Protein AF-S3HKC2-F1 (afdb_monomer)

Structure (mmCIF, N/CA/C/O backbone):
data_AF-S3HKC2-F1
#
_entry.id   AF-S3HKC2-F1
#
loop_
_atom_site.group_PDB
_atom_site.id
_atom_site.type_symbol
_atom_site.label_atom_id
_atom_site.label_alt_id
_atom_site.label_comp_id
_atom_site.label_asym_id
_atom_site.label_entity_id
_atom_site.label_seq_id
_atom_site.pdbx_PDB_ins_code
_atom_site.Cartn_x
_atom_site.Cartn_y
_atom_site.Cartn_z
_atom_site.occupancy
_atom_site.B_iso_or_equiv
_atom_site.auth_seq_id
_atom_site.auth_comp_id
_atom_site.auth_asym_id
_atom_site.auth_atom_id
_atom_site.pdbx_PDB_model_num
ATOM 1 N N . MET A 1 1 ? -31.263 20.686 -13.508 1.00 40.19 1 MET A N 1
ATOM 2 C CA . MET A 1 1 ? -30.121 20.989 -12.619 1.00 40.19 1 MET A CA 1
ATOM 3 C C . MET A 1 1 ? -30.029 19.861 -11.608 1.00 40.19 1 MET A C 1
ATOM 5 O O . MET A 1 1 ? -30.769 19.864 -10.634 1.00 40.19 1 MET A O 1
ATOM 9 N N . ASN A 1 2 ? -29.213 18.846 -11.888 1.00 42.44 2 ASN A N 1
ATOM 10 C CA . ASN A 1 2 ? -29.051 17.722 -10.970 1.00 42.44 2 ASN A CA 1
ATOM 11 C C . ASN A 1 2 ? -28.102 18.177 -9.864 1.00 42.44 2 ASN A C 1
ATOM 13 O O . AS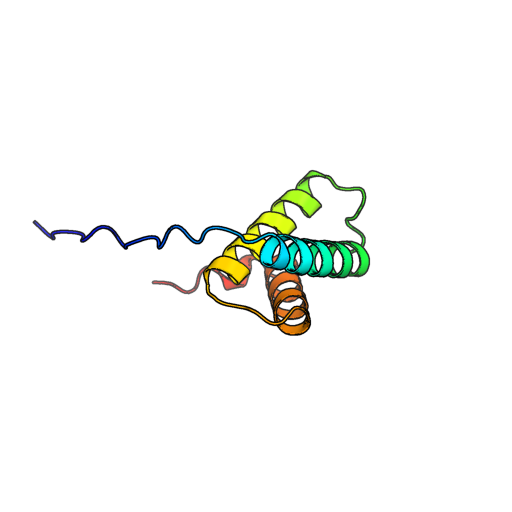N A 1 2 ? -26.925 18.421 -10.113 1.00 42.44 2 ASN A O 1
ATOM 17 N N . SER A 1 3 ? -28.647 18.370 -8.664 1.00 50.59 3 SER A N 1
ATOM 18 C CA . SER A 1 3 ? -27.880 18.694 -7.465 1.00 50.59 3 SER A CA 1
ATOM 19 C C . SER A 1 3 ? -27.019 17.487 -7.104 1.00 50.59 3 SER A C 1
ATOM 21 O O . SER A 1 3 ? -27.473 16.583 -6.403 1.00 50.59 3 SER A O 1
ATOM 23 N N . VAL A 1 4 ? -25.784 17.459 -7.603 1.00 57.34 4 VAL A N 1
ATOM 24 C CA . VAL A 1 4 ? -24.772 16.487 -7.186 1.00 57.34 4 VAL A CA 1
ATOM 25 C C . VAL A 1 4 ? -24.466 16.792 -5.723 1.00 57.34 4 VAL A C 1
ATOM 27 O O . VAL A 1 4 ? -23.812 17.783 -5.406 1.00 57.34 4 VA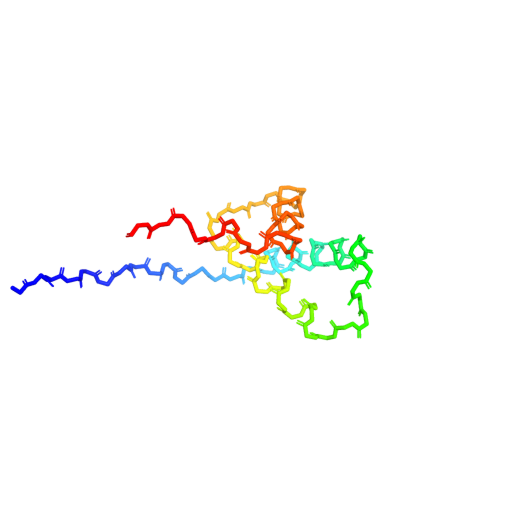L A O 1
ATOM 30 N N . LYS A 1 5 ? -25.030 16.003 -4.804 1.00 48.91 5 LYS A N 1
ATOM 31 C CA . LYS A 1 5 ? -24.655 16.093 -3.391 1.00 48.91 5 LYS A CA 1
ATOM 32 C C . LYS A 1 5 ? -23.161 15.772 -3.313 1.00 48.91 5 LYS A C 1
ATOM 34 O O . LYS A 1 5 ? -22.772 14.738 -3.857 1.00 48.91 5 LYS A O 1
ATOM 39 N N . PRO A 1 6 ? -22.329 16.605 -2.665 1.00 48.81 6 PRO A N 1
ATOM 40 C CA . PRO A 1 6 ? -20.942 16.244 -2.443 1.00 48.81 6 PRO A CA 1
ATOM 41 C C . PRO A 1 6 ? -20.943 14.940 -1.650 1.00 48.81 6 PRO A C 1
ATOM 43 O O . PRO A 1 6 ? -21.488 14.874 -0.540 1.00 48.81 6 PRO A O 1
ATOM 46 N N . VAL A 1 7 ? -20.400 13.886 -2.265 1.00 56.66 7 VAL A N 1
ATOM 47 C CA . VAL A 1 7 ? -20.067 12.643 -1.575 1.00 56.66 7 VAL A CA 1
ATOM 48 C C . VAL A 1 7 ? -19.269 13.083 -0.363 1.00 56.66 7 VAL A C 1
ATOM 50 O O . VAL A 1 7 ? -18.221 13.706 -0.508 1.00 56.66 7 VAL A O 1
ATOM 53 N N . HIS A 1 8 ? -19.820 12.864 0.829 1.00 48.22 8 HIS A N 1
ATOM 54 C CA . HIS A 1 8 ? -19.080 13.073 2.058 1.00 48.22 8 HIS A CA 1
ATOM 55 C C . HIS A 1 8 ? -17.930 12.071 2.022 1.00 48.22 8 HIS A C 1
ATOM 57 O O . HIS A 1 8 ? -18.081 10.928 2.452 1.00 48.22 8 HIS A O 1
ATOM 63 N N . THR A 1 9 ? -16.791 12.472 1.464 1.00 54.25 9 THR A N 1
ATOM 64 C CA . THR A 1 9 ? -15.513 11.850 1.762 1.00 54.25 9 THR A CA 1
ATOM 65 C C . THR A 1 9 ? -15.360 12.022 3.259 1.00 54.25 9 THR A C 1
ATOM 67 O O . THR A 1 9 ? -15.004 13.102 3.724 1.00 54.25 9 THR A O 1
ATOM 70 N N . ARG A 1 10 ? -15.750 11.002 4.035 1.00 55.53 10 ARG A N 1
ATOM 71 C CA . ARG A 1 10 ? -15.376 10.926 5.444 1.00 55.53 10 ARG A CA 1
ATOM 72 C C . ARG A 1 10 ? -13.870 11.126 5.451 1.00 55.53 10 ARG A C 1
ATOM 74 O O . ARG A 1 10 ? -13.146 10.289 4.917 1.00 55.53 10 ARG A O 1
ATOM 81 N N . GLU A 1 11 ? -13.420 12.252 5.984 1.00 61.47 11 GLU A N 1
ATOM 82 C CA . GLU A 1 11 ? -12.018 12.433 6.314 1.00 61.47 11 GLU A CA 1
ATOM 83 C C . GLU A 1 11 ? -11.698 11.367 7.356 1.00 61.47 11 GLU A C 1
ATOM 85 O O . GLU A 1 11 ? -12.051 11.475 8.530 1.00 61.47 11 GLU A O 1
ATOM 90 N N . ILE A 1 12 ? -11.145 10.253 6.893 1.00 65.56 12 ILE A N 1
ATOM 91 C CA . ILE A 1 12 ? -10.668 9.206 7.776 1.00 65.56 12 ILE A CA 1
ATOM 92 C C . ILE A 1 12 ? -9.314 9.683 8.260 1.00 65.56 12 ILE A C 1
ATOM 94 O O . ILE A 1 12 ? -8.341 9.731 7.506 1.00 65.56 12 ILE A O 1
ATOM 98 N N . TYR A 1 13 ? -9.284 10.079 9.525 1.00 80.94 13 TYR A N 1
ATOM 99 C CA . TYR A 1 13 ? -8.042 10.343 10.222 1.00 80.94 13 TYR A CA 1
ATOM 100 C C . TYR A 1 13 ? -7.341 9.009 10.448 1.00 80.94 13 TYR A C 1
ATOM 102 O O . TYR A 1 13 ? -7.870 8.132 11.128 1.00 80.94 13 TYR A O 1
ATOM 110 N N . PHE A 1 14 ? -6.155 8.861 9.863 1.00 85.69 14 PHE A N 1
ATOM 111 C CA . PHE A 1 14 ? -5.298 7.720 10.144 1.00 85.69 14 PHE A CA 1
ATOM 112 C C . PHE A 1 14 ? -4.783 7.829 11.575 1.00 85.69 14 PHE A C 1
ATOM 114 O O . PHE A 1 14 ? -4.026 8.737 11.922 1.00 85.69 14 PHE A O 1
ATOM 121 N N . THR A 1 15 ? -5.192 6.882 12.405 1.00 91.62 15 THR A N 1
ATOM 122 C CA . THR A 1 15 ? -4.576 6.642 13.702 1.00 91.62 15 THR A CA 1
ATOM 123 C C . THR A 1 15 ? -3.168 6.061 13.511 1.00 91.62 15 THR A C 1
ATOM 125 O O . THR A 1 15 ? -2.848 5.510 12.452 1.00 91.62 15 THR A O 1
ATOM 128 N N . PRO A 1 16 ? -2.303 6.119 14.537 1.00 93.38 16 PRO A N 1
ATOM 129 C CA . PRO A 1 16 ? -1.005 5.449 14.487 1.00 93.38 16 PRO A CA 1
ATOM 130 C C . PRO A 1 16 ? -1.100 3.947 14.177 1.00 93.38 16 PRO A C 1
ATOM 132 O O . PRO A 1 16 ? -0.227 3.406 13.500 1.00 93.38 16 PRO A O 1
ATOM 135 N N . GLU A 1 17 ? -2.169 3.282 14.625 1.00 91.88 17 GLU A N 1
ATOM 136 C CA . GLU A 1 17 ? -2.405 1.868 14.321 1.00 91.88 17 GLU A CA 1
ATOM 137 C C . GLU A 1 17 ? -2.727 1.656 12.837 1.00 91.88 17 GLU A C 1
ATOM 139 O O . GLU A 1 17 ? -2.191 0.740 12.217 1.00 91.88 17 GLU A O 1
ATOM 144 N N . ASP A 1 18 ? -3.501 2.555 12.223 1.00 92.81 18 ASP A N 1
ATOM 145 C CA . ASP A 1 18 ? -3.789 2.501 10.785 1.00 92.81 18 ASP A CA 1
ATOM 146 C C . ASP A 1 18 ? -2.513 2.586 9.952 1.00 92.81 18 ASP A C 1
ATOM 148 O O . ASP A 1 18 ? -2.328 1.818 9.006 1.00 92.81 18 ASP A O 1
ATOM 152 N N . LEU A 1 19 ? -1.605 3.487 10.334 1.00 93.62 19 LEU A N 1
ATOM 153 C CA . LEU A 1 19 ? -0.304 3.628 9.683 1.00 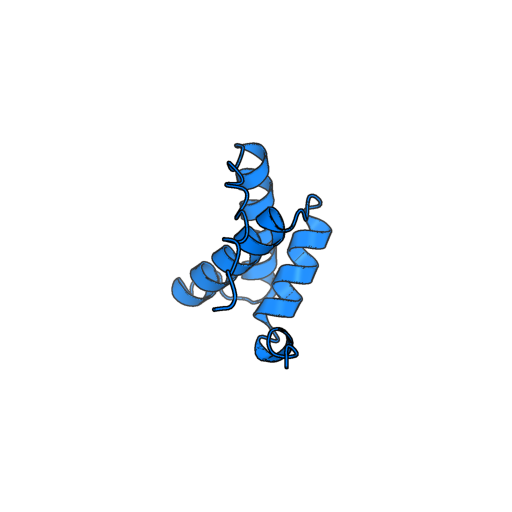93.62 19 LEU A CA 1
ATOM 154 C C . LEU A 1 19 ? 0.553 2.371 9.867 1.00 93.62 19 LEU A C 1
ATOM 156 O O . LEU A 1 19 ? 1.229 1.947 8.929 1.00 93.62 19 LEU A O 1
ATOM 160 N N . ARG A 1 20 ? 0.514 1.749 11.052 1.00 95.44 20 ARG A N 1
ATOM 161 C CA . ARG A 1 20 ? 1.243 0.504 11.334 1.00 95.44 20 ARG A CA 1
ATOM 162 C C . ARG A 1 20 ? 0.766 -0.634 10.433 1.00 95.44 20 ARG A C 1
ATOM 164 O O . ARG A 1 20 ? 1.599 -1.317 9.836 1.00 95.44 20 ARG A O 1
ATOM 171 N N . LEU A 1 21 ? -0.549 -0.801 10.299 1.00 95.31 21 LEU A N 1
ATOM 172 C CA . LEU A 1 21 ? -1.162 -1.823 9.449 1.00 95.31 21 LEU A CA 1
ATOM 173 C C . LEU A 1 21 ? -0.867 -1.574 7.964 1.00 95.31 21 LEU A C 1
ATOM 175 O O . LEU A 1 21 ? -0.443 -2.491 7.261 1.00 95.31 21 LEU A O 1
ATOM 179 N N . CYS A 1 22 ? -0.992 -0.328 7.499 1.00 96.44 22 CYS A N 1
ATOM 180 C CA . CYS A 1 22 ? -0.693 0.024 6.109 1.00 96.44 22 CYS A CA 1
ATOM 181 C C . CYS A 1 22 ? 0.780 -0.205 5.759 1.00 96.44 22 CYS A C 1
ATOM 183 O O . CYS A 1 22 ? 1.082 -0.756 4.704 1.00 96.44 22 CYS A O 1
ATOM 185 N N . ASN A 1 23 ? 1.706 0.149 6.653 1.00 97.31 23 ASN A N 1
ATOM 186 C CA . ASN A 1 23 ? 3.133 -0.097 6.443 1.00 97.31 23 ASN A CA 1
ATOM 187 C C . ASN A 1 23 ? 3.473 -1.594 6.439 1.00 97.31 23 ASN A C 1
ATOM 189 O O . ASN A 1 23 ? 4.352 -2.019 5.686 1.00 97.31 23 ASN A O 1
ATOM 193 N N . ALA A 1 24 ? 2.789 -2.398 7.259 1.00 97.81 24 ALA A N 1
ATOM 194 C CA . ALA A 1 24 ? 2.956 -3.848 7.257 1.00 97.81 24 ALA A CA 1
ATOM 195 C C . ALA A 1 24 ? 2.518 -4.457 5.915 1.00 97.81 24 ALA A C 1
ATOM 197 O O . ALA A 1 24 ? 3.302 -5.188 5.304 1.00 97.81 24 ALA A O 1
ATOM 198 N N . ALA A 1 25 ? 1.333 -4.086 5.421 1.00 97.94 25 ALA A N 1
ATOM 199 C CA . ALA A 1 25 ? 0.841 -4.511 4.111 1.00 97.94 25 ALA A CA 1
ATOM 200 C C . ALA A 1 25 ? 1.756 -4.027 2.971 1.00 97.94 25 ALA A C 1
ATOM 202 O O . ALA A 1 25 ? 2.151 -4.818 2.117 1.00 97.94 25 ALA A O 1
ATOM 203 N N . LEU A 1 26 ? 2.187 -2.758 3.001 1.00 98.19 26 LEU A N 1
ATOM 204 C CA . LEU A 1 26 ? 3.076 -2.177 1.990 1.00 98.19 26 LEU A CA 1
ATOM 205 C C . LEU A 1 26 ? 4.380 -2.963 1.889 1.00 98.19 26 LEU A C 1
ATOM 207 O O . LEU A 1 26 ? 4.813 -3.299 0.789 1.00 98.19 26 LEU A O 1
ATOM 211 N N . LYS A 1 27 ? 4.990 -3.296 3.030 1.00 98.06 27 LYS A N 1
ATOM 212 C CA . LYS A 1 27 ? 6.225 -4.081 3.082 1.00 98.06 27 LYS A CA 1
ATOM 213 C C . LYS A 1 27 ? 6.021 -5.505 2.567 1.00 98.06 27 LYS A C 1
ATOM 215 O O . LYS A 1 27 ? 6.894 -6.018 1.873 1.00 98.06 27 LYS A O 1
ATOM 220 N N . ALA A 1 28 ? 4.902 -6.140 2.913 1.00 97.75 28 ALA A N 1
ATOM 221 C CA . ALA A 1 28 ? 4.585 -7.496 2.475 1.00 97.75 28 ALA A CA 1
ATOM 222 C C . ALA A 1 28 ? 4.403 -7.565 0.952 1.00 97.75 28 ALA A C 1
ATOM 224 O O . ALA A 1 28 ? 5.114 -8.325 0.293 1.00 97.75 28 ALA A O 1
ATOM 225 N N . VAL A 1 29 ? 3.536 -6.719 0.389 1.00 97.81 29 VAL A N 1
ATOM 226 C CA . VAL A 1 29 ? 3.269 -6.703 -1.057 1.00 97.81 29 VAL A CA 1
ATOM 227 C C . VAL A 1 29 ? 4.497 -6.227 -1.836 1.00 97.81 29 VAL A C 1
ATOM 229 O O . VAL A 1 29 ? 4.884 -6.869 -2.806 1.00 97.81 29 VAL A O 1
ATOM 232 N N . SER A 1 30 ? 5.207 -5.190 -1.368 1.00 97.81 30 SER A N 1
ATOM 233 C CA . SER A 1 30 ? 6.416 -4.707 -2.062 1.00 97.81 30 SER A CA 1
ATOM 234 C C . SER A 1 30 ? 7.487 -5.792 -2.216 1.00 97.81 30 SER A C 1
ATOM 236 O O . SER A 1 30 ? 8.185 -5.834 -3.230 1.00 97.81 30 SER A O 1
ATOM 238 N N . ARG A 1 31 ? 7.620 -6.674 -1.215 1.00 97.12 31 ARG A N 1
ATOM 239 C CA . ARG A 1 31 ? 8.532 -7.827 -1.246 1.00 97.12 31 ARG A CA 1
ATOM 240 C C . ARG A 1 31 ? 8.049 -8.916 -2.181 1.00 97.12 31 ARG A C 1
ATOM 242 O O . ARG A 1 31 ? 8.841 -9.405 -2.978 1.00 97.12 31 ARG A O 1
ATOM 249 N N . ALA A 1 32 ? 6.773 -9.284 -2.075 1.00 96.44 32 ALA A N 1
ATOM 250 C CA . ALA A 1 32 ? 6.171 -10.314 -2.914 1.00 96.44 32 ALA A CA 1
ATOM 251 C C . ALA A 1 32 ? 6.279 -9.955 -4.405 1.00 96.44 32 ALA A C 1
ATOM 253 O O . ALA A 1 32 ? 6.655 -10.800 -5.212 1.00 96.44 32 ALA A O 1
ATOM 254 N N . SER A 1 33 ? 6.070 -8.681 -4.744 1.00 95.44 33 SER A N 1
ATOM 255 C CA . SER A 1 33 ? 6.167 -8.167 -6.113 1.00 95.44 33 SER A CA 1
ATOM 256 C C . SER A 1 33 ? 7.589 -7.751 -6.529 1.00 95.44 33 SER A C 1
ATOM 258 O O . SER A 1 33 ? 7.787 -7.307 -7.656 1.00 95.44 33 SER A O 1
ATOM 260 N N . ASN A 1 34 ? 8.591 -7.874 -5.646 1.00 96.75 34 ASN A N 1
ATOM 261 C CA . ASN A 1 34 ? 9.990 -7.485 -5.886 1.00 96.75 34 ASN A CA 1
ATOM 262 C C . ASN A 1 34 ? 10.178 -6.018 -6.351 1.00 96.75 34 ASN A C 1
ATOM 264 O O . ASN A 1 34 ? 11.042 -5.711 -7.174 1.00 96.75 34 ASN A O 1
ATOM 268 N N . ILE A 1 35 ? 9.381 -5.095 -5.805 1.00 96.75 35 ILE A N 1
ATOM 269 C CA . ILE A 1 35 ? 9.393 -3.665 -6.166 1.00 96.75 35 ILE A CA 1
ATOM 270 C C . ILE A 1 35 ? 10.052 -2.770 -5.109 1.00 96.75 35 ILE A C 1
ATOM 272 O O . ILE A 1 35 ? 10.054 -1.557 -5.270 1.00 96.75 35 ILE A O 1
ATOM 276 N N . GLU A 1 36 ? 10.630 -3.320 -4.033 1.00 95.94 36 GLU A N 1
ATOM 277 C CA . GLU A 1 36 ? 11.154 -2.544 -2.885 1.00 95.94 36 GLU A CA 1
ATOM 278 C C . GLU A 1 36 ? 12.145 -1.419 -3.264 1.00 95.94 36 GLU A C 1
ATOM 280 O O . GLU A 1 36 ? 12.324 -0.473 -2.498 1.00 95.94 36 GLU A O 1
ATOM 285 N N . LYS A 1 37 ? 12.803 -1.514 -4.427 1.00 96.44 37 LYS A N 1
ATOM 286 C CA . LYS A 1 37 ? 13.758 -0.511 -4.936 1.00 96.44 37 LYS A CA 1
ATOM 287 C C . LYS A 1 37 ? 13.162 0.461 -5.960 1.00 96.44 37 LYS A C 1
ATOM 289 O O . LYS A 1 37 ? 13.826 1.430 -6.319 1.00 96.44 37 LYS A O 1
ATOM 294 N N . ASP A 1 38 ? 11.944 0.216 -6.431 1.00 97.38 38 ASP A N 1
ATOM 295 C CA . ASP A 1 38 ? 11.222 1.096 -7.344 1.00 97.38 38 ASP A CA 1
ATOM 296 C C . ASP A 1 38 ? 10.326 2.041 -6.536 1.00 97.38 38 ASP A C 1
ATOM 298 O O . ASP A 1 38 ? 9.214 1.708 -6.123 1.00 97.38 38 ASP A O 1
ATOM 302 N N . ALA A 1 39 ? 10.830 3.254 -6.306 1.00 96.12 39 ALA A N 1
ATOM 303 C CA . ALA A 1 39 ? 10.129 4.263 -5.522 1.00 96.12 39 ALA A CA 1
ATOM 304 C C . ALA A 1 39 ? 8.756 4.634 -6.109 1.00 96.12 39 ALA A C 1
ATOM 306 O O . ALA A 1 39 ? 7.834 4.947 -5.350 1.00 96.12 39 ALA A O 1
ATOM 307 N N . LEU A 1 40 ? 8.595 4.595 -7.437 1.00 96.56 40 LEU A N 1
ATOM 308 C CA . LEU A 1 40 ? 7.329 4.927 -8.086 1.00 96.56 40 LEU A CA 1
ATOM 309 C C . LEU A 1 40 ? 6.316 3.797 -7.896 1.00 96.56 40 LEU A C 1
ATOM 311 O O . LEU A 1 40 ? 5.173 4.061 -7.520 1.00 96.56 40 LEU A O 1
ATOM 315 N N . ALA A 1 41 ? 6.735 2.550 -8.104 1.00 95.88 41 ALA A N 1
ATOM 316 C CA . ALA A 1 41 ? 5.898 1.377 -7.871 1.00 95.88 41 ALA A CA 1
ATOM 317 C C . ALA A 1 41 ? 5.448 1.286 -6.403 1.00 95.88 41 ALA A C 1
ATOM 319 O O . ALA A 1 41 ? 4.254 1.147 -6.133 1.00 95.88 41 ALA A O 1
ATOM 320 N N . VAL A 1 42 ? 6.374 1.469 -5.454 1.00 97.56 42 VAL A N 1
ATOM 321 C CA . VAL A 1 42 ? 6.074 1.488 -4.011 1.00 97.56 42 VAL A CA 1
ATOM 322 C C . VAL A 1 42 ? 5.099 2.615 -3.664 1.00 97.56 42 VAL A C 1
ATOM 324 O O . VAL A 1 42 ? 4.163 2.401 -2.896 1.00 97.56 42 VAL A O 1
ATOM 327 N N . SER A 1 43 ? 5.262 3.802 -4.256 1.00 97.00 43 SER A N 1
ATOM 328 C CA . SER A 1 43 ? 4.340 4.924 -4.029 1.00 97.00 43 SER A CA 1
ATOM 329 C C . SER A 1 43 ? 2.928 4.626 -4.541 1.00 97.00 43 SER A C 1
ATOM 331 O O . SER A 1 43 ? 1.950 4.928 -3.858 1.00 97.00 43 SER A O 1
ATOM 333 N N . ARG A 1 44 ? 2.800 3.996 -5.718 1.00 96.38 44 ARG A N 1
ATOM 334 C CA . ARG A 1 44 ? 1.497 3.585 -6.273 1.00 96.38 44 ARG A CA 1
ATOM 335 C C . ARG A 1 44 ? 0.816 2.544 -5.387 1.00 96.38 44 ARG A C 1
ATOM 337 O O . ARG A 1 44 ? -0.361 2.695 -5.074 1.00 96.38 44 ARG A O 1
ATOM 344 N N . LEU A 1 45 ? 1.560 1.539 -4.932 1.00 97.50 45 LEU A N 1
ATOM 345 C CA . LEU A 1 45 ? 1.059 0.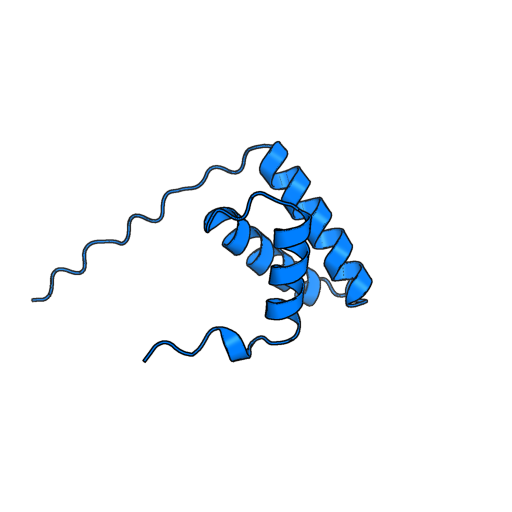532 -3.999 1.00 97.50 45 LEU A CA 1
ATOM 346 C C . LEU A 1 45 ? 0.610 1.156 -2.665 1.00 97.50 45 LEU A C 1
ATOM 348 O O . LEU A 1 45 ? -0.446 0.803 -2.142 1.00 97.50 45 LEU A O 1
ATOM 352 N N . ALA A 1 46 ? 1.364 2.120 -2.131 1.00 96.88 46 ALA A N 1
ATOM 353 C CA . ALA A 1 46 ? 0.989 2.820 -0.904 1.00 96.88 46 ALA A CA 1
ATOM 354 C C . ALA A 1 46 ? -0.359 3.550 -1.038 1.00 96.88 46 ALA A C 1
ATOM 356 O O . ALA A 1 46 ? -1.169 3.501 -0.113 1.00 96.88 46 ALA A O 1
ATOM 357 N N . LEU A 1 47 ? -0.635 4.172 -2.192 1.00 95.50 47 LEU A N 1
ATOM 358 C CA . LEU A 1 47 ? -1.930 4.808 -2.459 1.00 95.50 47 LEU A CA 1
ATOM 359 C C . LEU A 1 47 ? -3.078 3.793 -2.461 1.00 95.50 47 LEU A C 1
ATOM 361 O O . LEU A 1 47 ? -4.093 4.037 -1.812 1.00 95.50 47 LEU A O 1
ATOM 365 N N . VAL A 1 48 ? -2.901 2.642 -3.118 1.00 96.25 48 VAL A N 1
ATOM 366 C CA . VAL A 1 48 ? -3.901 1.557 -3.123 1.00 96.25 48 VAL A CA 1
ATOM 367 C C . VAL A 1 48 ? -4.223 1.112 -1.695 1.00 96.25 48 VAL A C 1
ATOM 369 O O . VAL A 1 48 ? -5.388 1.055 -1.304 1.00 96.25 48 VAL A O 1
ATOM 372 N N . ILE A 1 49 ? -3.195 0.867 -0.881 1.00 96.81 49 ILE A N 1
ATOM 373 C CA . ILE A 1 49 ? -3.345 0.434 0.516 1.00 96.81 49 ILE A CA 1
ATOM 374 C C . ILE A 1 49 ? -4.081 1.488 1.356 1.00 96.81 49 ILE A C 1
ATOM 376 O O . ILE A 1 49 ? -4.980 1.153 2.129 1.00 96.81 49 ILE A O 1
ATOM 380 N N . ILE A 1 50 ? -3.737 2.767 1.193 1.00 94.12 50 ILE A N 1
ATOM 381 C CA . ILE A 1 50 ? -4.399 3.872 1.900 1.00 94.12 50 ILE A CA 1
ATOM 382 C C . ILE A 1 50 ? -5.881 3.948 1.521 1.00 94.12 50 ILE A C 1
ATOM 384 O O . ILE A 1 50 ? -6.730 4.096 2.402 1.00 94.12 50 ILE A O 1
ATOM 388 N N . GLU A 1 51 ? -6.214 3.821 0.237 1.00 93.19 51 GLU A N 1
ATOM 389 C CA . GLU A 1 51 ? -7.605 3.856 -0.221 1.00 93.19 51 GLU A CA 1
ATOM 390 C C . GLU A 1 51 ? -8.408 2.644 0.267 1.00 93.19 51 GLU A C 1
ATOM 392 O O . GLU A 1 51 ? -9.541 2.805 0.722 1.00 93.19 51 GLU A O 1
ATOM 397 N N . LEU A 1 52 ? -7.819 1.447 0.295 1.00 94.31 52 LEU A N 1
ATOM 398 C CA . LEU A 1 52 ? -8.446 0.270 0.906 1.00 94.31 52 LEU A CA 1
ATOM 399 C C . LEU A 1 52 ? -8.706 0.471 2.407 1.00 94.31 52 LEU A C 1
ATOM 401 O O . LEU A 1 52 ? -9.797 0.158 2.895 1.00 94.31 52 LEU A O 1
ATOM 405 N N . ARG A 1 53 ? -7.752 1.060 3.141 1.00 93.31 53 ARG A N 1
ATOM 406 C CA . ARG A 1 53 ? -7.939 1.383 4.564 1.00 93.31 53 ARG A CA 1
ATOM 407 C C . ARG A 1 53 ? -9.080 2.380 4.759 1.00 93.31 53 ARG A C 1
ATOM 409 O O . ARG A 1 53 ? -9.925 2.169 5.630 1.00 93.31 53 ARG A O 1
ATOM 416 N N . LYS A 1 54 ? -9.164 3.413 3.911 1.00 90.75 54 LYS A N 1
ATOM 417 C CA . LYS A 1 54 ? -10.280 4.376 3.911 1.00 90.75 54 LYS A CA 1
ATOM 418 C C . LYS A 1 54 ? -11.626 3.724 3.572 1.00 90.75 54 LYS A C 1
ATOM 420 O O . LYS A 1 54 ? -12.658 4.116 4.108 1.00 90.75 54 LYS A O 1
ATOM 425 N N . ARG A 1 55 ? -11.640 2.699 2.721 1.00 90.69 55 ARG A N 1
ATOM 426 C CA . ARG A 1 55 ? -12.851 1.913 2.416 1.00 90.69 55 ARG A CA 1
ATOM 427 C C . ARG A 1 55 ? -13.255 0.965 3.555 1.00 90.69 55 ARG A C 1
ATOM 429 O O . ARG A 1 55 ? -14.323 0.366 3.487 1.00 90.69 55 ARG A O 1
ATOM 436 N N . GLY A 1 56 ? -12.459 0.880 4.624 1.00 90.94 56 GLY A N 1
ATOM 437 C CA . GLY A 1 56 ? -12.805 0.178 5.859 1.00 90.94 56 GLY A CA 1
ATOM 438 C C . GLY A 1 56 ? -12.131 -1.180 6.042 1.00 90.94 56 GLY A C 1
ATOM 439 O O . GLY A 1 56 ? -12.458 -1.872 7.003 1.00 90.94 56 GLY A O 1
ATOM 440 N N . VA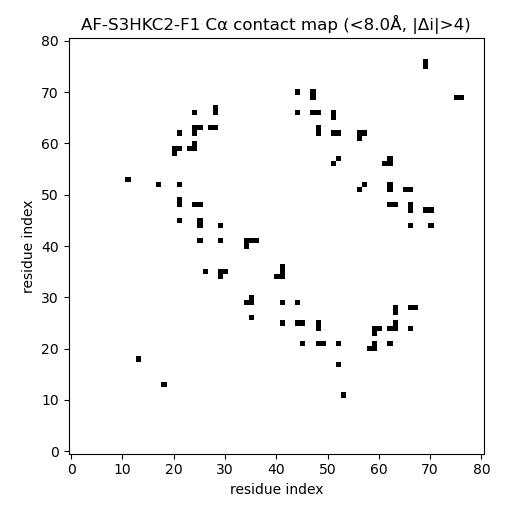L A 1 57 ? -11.177 -1.561 5.185 1.00 93.62 57 VAL A N 1
ATOM 441 C CA . VAL A 1 57 ? -10.400 -2.798 5.371 1.00 93.62 57 VAL A CA 1
ATOM 442 C C . VAL A 1 57 ? -9.541 -2.652 6.630 1.00 93.62 57 VAL A C 1
ATOM 444 O O . VAL A 1 57 ? -8.695 -1.759 6.698 1.00 93.62 57 VAL A O 1
ATOM 447 N N . GLN A 1 58 ? -9.805 -3.460 7.663 1.00 89.06 58 GLN A N 1
ATOM 448 C CA . GLN A 1 58 ? -9.119 -3.362 8.964 1.00 89.06 58 GLN A CA 1
ATOM 449 C C . GLN A 1 58 ? -8.103 -4.449 9.237 1.00 89.06 58 GLN A C 1
ATOM 451 O O . GLN A 1 58 ? -7.176 -4.225 10.011 1.00 89.06 58 GLN A O 1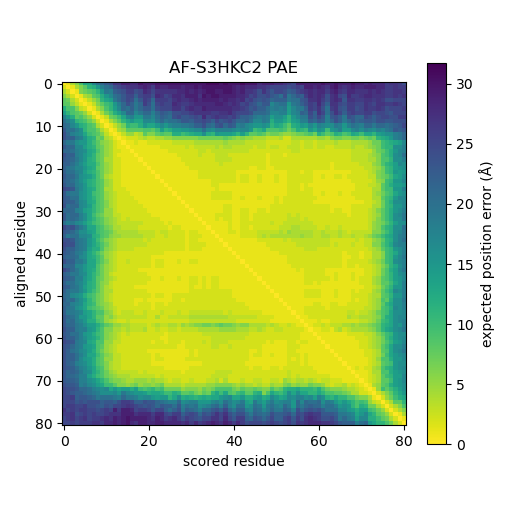
ATOM 456 N N . ASP A 1 59 ? -8.272 -5.594 8.601 1.00 93.06 59 ASP A N 1
ATOM 457 C CA . ASP A 1 59 ? -7.359 -6.702 8.755 1.00 93.06 59 ASP A CA 1
ATOM 458 C C . ASP A 1 59 ? -6.157 -6.558 7.810 1.00 93.06 59 ASP A C 1
ATOM 460 O O . ASP A 1 59 ? -6.301 -6.173 6.646 1.00 93.06 59 ASP A O 1
ATOM 464 N N . VAL A 1 60 ? -4.960 -6.849 8.321 1.00 94.88 60 VAL A N 1
ATOM 465 C CA . VAL A 1 60 ? -3.711 -6.691 7.564 1.00 94.88 60 VAL A CA 1
ATOM 466 C C . VAL A 1 60 ? -3.569 -7.745 6.468 1.00 94.88 60 VAL A C 1
ATOM 468 O O . VAL A 1 60 ? -3.000 -7.445 5.418 1.00 94.88 60 VAL A O 1
ATOM 471 N N . GLU A 1 61 ? -4.095 -8.955 6.672 1.00 95.50 61 GLU A N 1
ATOM 472 C CA . GLU A 1 61 ? -4.036 -10.029 5.676 1.00 95.50 61 GLU A CA 1
ATOM 473 C C . GLU A 1 61 ? -4.958 -9.695 4.501 1.00 95.50 61 GLU A C 1
ATOM 475 O O . GLU A 1 61 ? -4.523 -9.724 3.349 1.00 95.50 61 GLU A O 1
ATOM 480 N N . GLN A 1 62 ? -6.184 -9.245 4.787 1.00 96.00 62 GLN A N 1
ATOM 481 C CA . GLN A 1 62 ? -7.111 -8.738 3.770 1.00 96.00 62 GLN A CA 1
ATOM 482 C C . GLN A 1 62 ? -6.540 -7.533 3.017 1.00 96.00 62 GLN A C 1
ATOM 484 O O . GLN A 1 62 ? -6.624 -7.478 1.790 1.00 96.00 62 GLN A O 1
ATOM 489 N N . LEU A 1 63 ? -5.932 -6.580 3.731 1.00 95.62 63 LEU A N 1
ATOM 490 C CA . LEU A 1 63 ? -5.306 -5.405 3.123 1.00 95.62 63 LEU A CA 1
ATOM 491 C C . LEU A 1 63 ? -4.156 -5.799 2.188 1.00 95.62 63 LEU A C 1
ATOM 493 O O . LEU A 1 63 ? -4.009 -5.210 1.122 1.00 95.62 63 LEU A O 1
ATOM 497 N N . THR A 1 64 ? -3.375 -6.811 2.570 1.00 97.62 64 THR A N 1
ATOM 498 C CA . THR A 1 64 ? -2.268 -7.352 1.769 1.00 97.62 64 THR A CA 1
ATOM 499 C C . THR A 1 64 ? -2.781 -8.059 0.513 1.00 97.62 64 THR A C 1
ATOM 501 O O . THR A 1 64 ? -2.285 -7.766 -0.573 1.00 97.62 64 THR A O 1
ATOM 504 N N . SER A 1 65 ? -3.783 -8.940 0.637 1.00 96.94 65 SER A N 1
ATOM 505 C CA . SER A 1 65 ? -4.352 -9.682 -0.502 1.00 96.94 65 SER A CA 1
ATOM 506 C C . SER A 1 65 ? -4.947 -8.733 -1.540 1.00 96.94 65 SER A C 1
ATOM 508 O O . SER A 1 65 ? -4.533 -8.739 -2.695 1.00 96.94 65 SER A O 1
ATOM 510 N N . LEU A 1 66 ? -5.849 -7.845 -1.106 1.00 96.50 66 LEU A N 1
ATOM 511 C CA . LEU A 1 66 ? -6.538 -6.914 -2.001 1.00 96.50 66 LEU A CA 1
ATOM 512 C C . LEU A 1 66 ? -5.569 -5.928 -2.659 1.00 96.50 66 LEU A C 1
ATOM 514 O O . LEU A 1 66 ? -5.692 -5.640 -3.846 1.00 96.50 66 LEU A O 1
ATOM 518 N N . ALA A 1 67 ? -4.593 -5.408 -1.908 1.00 96.56 67 ALA A N 1
ATOM 519 C CA . ALA A 1 67 ? -3.603 -4.503 -2.479 1.00 96.56 67 ALA A CA 1
ATOM 520 C C . ALA A 1 67 ? -2.715 -5.204 -3.512 1.00 96.56 67 ALA A C 1
ATOM 522 O O . ALA A 1 67 ? -2.416 -4.598 -4.536 1.00 96.56 67 ALA A O 1
ATOM 523 N N . GLY A 1 68 ? -2.320 -6.458 -3.266 1.00 95.25 68 GLY A N 1
ATOM 524 C CA . GLY A 1 68 ? -1.579 -7.269 -4.233 1.00 95.25 68 GLY A CA 1
ATOM 525 C C . GLY A 1 68 ? -2.372 -7.491 -5.519 1.00 95.25 68 GLY A C 1
ATOM 526 O O . GLY A 1 68 ? -1.883 -7.168 -6.597 1.00 95.25 68 GLY A O 1
ATOM 527 N N . GLU A 1 69 ? -3.624 -7.936 -5.402 1.00 95.06 69 GLU A N 1
ATOM 528 C CA . GLU A 1 69 ? -4.510 -8.185 -6.548 1.00 95.06 69 GLU A CA 1
ATOM 529 C C . GLU A 1 69 ? -4.722 -6.934 -7.415 1.00 95.06 69 GLU A C 1
ATOM 531 O O . GLU A 1 69 ? -4.592 -7.005 -8.639 1.00 95.06 69 GLU A O 1
ATOM 536 N N . ILE A 1 70 ? -5.009 -5.785 -6.792 1.00 92.44 70 ILE A N 1
ATOM 537 C CA . ILE A 1 70 ? -5.219 -4.506 -7.493 1.00 92.44 70 ILE A CA 1
ATOM 538 C C . ILE A 1 70 ? -3.920 -4.012 -8.134 1.00 92.44 70 ILE A C 1
ATOM 540 O O . ILE A 1 70 ? -3.928 -3.484 -9.246 1.00 92.44 70 ILE A O 1
ATOM 544 N N . PHE A 1 71 ? -2.798 -4.149 -7.428 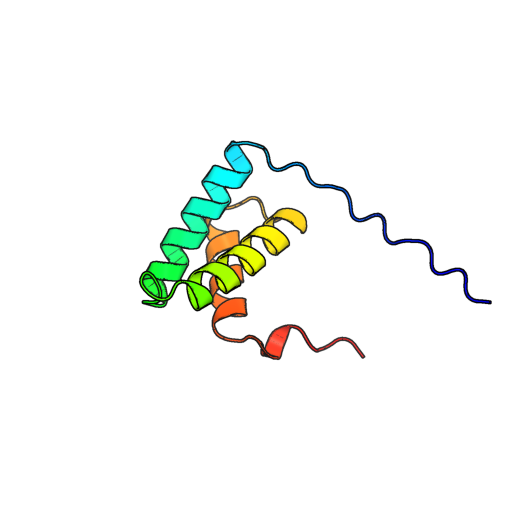1.00 90.38 71 PHE A N 1
ATOM 545 C CA . PHE A 1 71 ? -1.506 -3.680 -7.912 1.00 90.38 71 PHE A CA 1
ATOM 546 C C . PHE A 1 71 ? -1.007 -4.497 -9.111 1.00 90.38 71 PHE A C 1
ATOM 548 O O . PHE A 1 71 ? -0.448 -3.924 -10.046 1.00 90.38 71 PHE A O 1
ATOM 555 N N . GLU A 1 72 ? -1.233 -5.811 -9.101 1.00 86.25 72 GLU A N 1
ATOM 556 C CA . GLU A 1 72 ? -0.866 -6.713 -10.196 1.00 86.25 72 GLU A CA 1
ATOM 557 C C . GLU A 1 72 ? -1.840 -6.629 -11.381 1.00 86.25 72 GLU A C 1
ATOM 559 O O . GLU A 1 72 ? -1.408 -6.761 -12.525 1.00 86.25 72 GLU A O 1
ATOM 564 N N . ASN A 1 73 ? -3.127 -6.347 -11.133 1.00 82.00 73 ASN A N 1
ATOM 565 C CA . ASN A 1 73 ? -4.169 -6.267 -12.161 1.00 82.00 73 ASN A CA 1
ATOM 566 C C . ASN A 1 73 ? -4.932 -4.927 -12.110 1.00 82.00 73 ASN A C 1
ATOM 568 O O . ASN A 1 73 ? -6.090 -4.887 -11.679 1.00 82.00 73 ASN A O 1
ATOM 572 N N . PRO A 1 74 ? -4.328 -3.825 -12.594 1.00 66.25 74 PRO A N 1
ATOM 573 C CA . PRO A 1 74 ? -4.931 -2.492 -12.531 1.00 66.25 74 PRO A CA 1
ATOM 574 C C . PRO A 1 74 ? -6.193 -2.322 -13.400 1.00 66.25 74 PRO A C 1
ATOM 576 O O . PRO A 1 74 ? -6.898 -1.331 -13.244 1.00 66.25 74 PRO A O 1
ATOM 579 N N . GLU A 1 75 ? -6.499 -3.263 -14.301 1.00 64.38 75 GLU A N 1
ATOM 580 C CA . GLU A 1 75 ? -7.672 -3.214 -15.194 1.00 64.38 75 GLU A CA 1
ATOM 581 C C . GLU A 1 75 ? -9.005 -3.551 -14.492 1.00 64.38 75 GLU A C 1
ATOM 583 O O . GLU A 1 75 ? -10.071 -3.344 -15.065 1.00 64.38 75 GLU A O 1
ATOM 588 N N . ASN A 1 76 ? -8.979 -4.021 -13.239 1.00 54.09 76 ASN A N 1
ATOM 589 C CA . ASN A 1 76 ? -10.191 -4.387 -12.492 1.00 54.09 76 ASN A CA 1
ATOM 590 C C . ASN A 1 76 ? -10.898 -3.207 -11.786 1.00 54.09 76 ASN A C 1
ATOM 592 O O . ASN A 1 76 ? -11.912 -3.429 -11.126 1.00 54.09 76 ASN A O 1
ATOM 596 N N . ASP A 1 77 ? -10.396 -1.971 -11.910 1.00 52.66 77 ASP A N 1
ATOM 597 C CA . ASP A 1 77 ? -11.010 -0.766 -11.309 1.00 52.66 77 ASP A CA 1
ATOM 598 C C . ASP A 1 77 ? -11.876 0.038 -12.313 1.00 52.66 77 ASP A C 1
ATOM 600 O O . ASP A 1 77 ? -12.406 1.087 -11.955 1.00 52.66 77 ASP A O 1
ATOM 604 N N . ASP A 1 78 ? -12.068 -0.453 -13.553 1.00 48.72 78 ASP A N 1
ATOM 605 C CA . ASP A 1 78 ? -12.919 0.181 -14.584 1.00 48.72 78 ASP A CA 1
ATOM 606 C C . ASP A 1 78 ? -14.024 -0.752 -15.117 1.00 48.72 78 ASP A C 1
ATOM 608 O O . ASP A 1 78 ? -14.111 -1.110 -16.289 1.00 48.72 78 ASP A O 1
ATOM 612 N N . SER A 1 79 ? -14.912 -1.176 -14.220 1.00 47.06 79 SER A N 1
ATOM 613 C CA . SER A 1 79 ? -16.237 -1.686 -14.594 1.00 47.06 79 SER A CA 1
ATOM 614 C C . SER A 1 79 ? -17.309 -0.858 -13.896 1.00 47.06 79 SER A C 1
ATOM 616 O O . SER A 1 79 ? -18.028 -1.332 -13.018 1.00 47.06 79 SER A O 1
ATOM 618 N N . GLY A 1 80 ? -17.383 0.417 -14.277 1.00 44.59 80 GLY A N 1
ATOM 619 C CA . GLY A 1 80 ? -18.359 1.384 -13.784 1.00 44.59 80 GLY A CA 1
ATOM 620 C C . GLY A 1 80 ? -18.87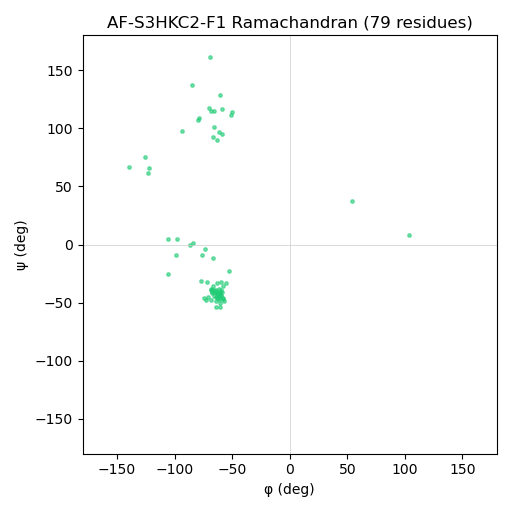4 2.292 -14.898 1.00 44.59 80 GLY A C 1
ATOM 621 O O . GLY A 1 80 ? -18.583 3.478 -14.873 1.00 44.59 80 GLY A O 1
ATOM 622 N N . ASN A 1 81 ? -19.602 1.688 -15.849 1.00 34.69 81 ASN A N 1
ATOM 623 C CA . ASN A 1 81 ? -20.591 2.259 -16.786 1.00 34.69 81 ASN A CA 1
ATOM 624 C C . ASN A 1 81 ? -20.663 3.791 -16.950 1.00 34.69 81 ASN A C 1
ATOM 626 O O . ASN A 1 81 ? -21.210 4.459 -16.038 1.00 34.69 81 ASN A O 1
#

Radius of gyration: 14.48 Å; Cα contacts (8 Å, |Δi|>4): 56; chains: 1; bounding box: 44×31×31 Å

Secondary structure (DSSP, 8-state):
---------------HHHHHHHHHHHHHHHHHTT-TT-HHHHHHHHHHHHHHHHTT---HHHHHHHHHHHHH-GGGG----

Organism: NCBI:txid990285

Nearest PDB structures (foldseek):
  7ega-assembly1_R  TM=5.453E-01  e=1.894E+00  Homo sapiens
  7egc-assembly1_R  TM=5.819E-01  e=3.570E+00  Homo sapiens
  7ena-assembly1_BA  TM=6.167E-01  e=4.496E+00  Homo sapiens

Sequence (81 aa):
MNSVKPVHTREIYFTPEDLRLCNAALKAVSRASNIEKDALAVSRLALVIIELRKRGVQDVEQLTSLAGEIFENPENDDSGN

pLDDT: mean 84.09, std 19.02, range [34.69, 98.19]

Mean predicted aligned error: 8.57 Å

Solvent-accessible surface area (backbone atoms only — not comparable to full-atom values): 4961 Å² total; per-residue (Å²): 133,85,80,77,71,78,77,80,72,74,83,72,78,77,46,75,65,53,52,52,42,46,52,50,22,46,55,52,38,28,56,76,70,71,32,80,85,38,68,66,60,46,51,54,48,45,50,50,36,52,52,44,44,69,74,62,53,80,50,49,66,61,43,27,52,54,38,41,54,45,68,77,42,69,76,77,80,72,87,76,133

Foldseek 3Di:
DPPPDPPPLPPDDQDPVNVVLLVLLLVLLCVVVVPPPPPVLSVVLSVQLVVV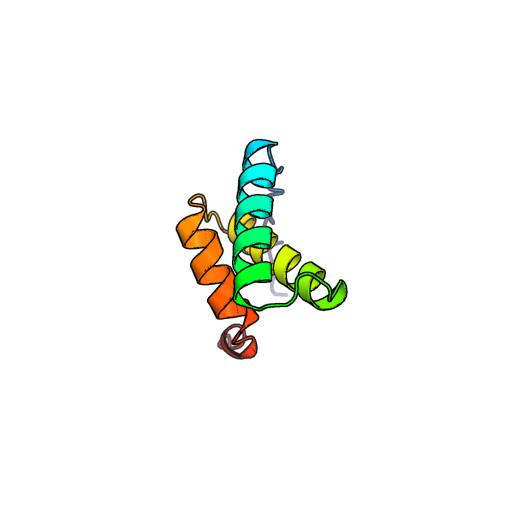VSVPPDDSVVSNVRSNVCSVPVVVVPPDD